Protein AF-A0A0C2NBQ6-F1 (afdb_monomer)

Sequence (144 aa):
MSCGVSSDQKKCFLWKYDGLRDDNLRVEPCLTIPNLFHSQFSHDDMRIIAMDPFLNVVVSDIETGAKYLELKNPNRKYYFEGNYPQSNKRNTLILSNGELYCANSGKLIHVFDRLDYMQSGIFSVSENEVIYGQEKIVSFLTKV

Nearest PDB structures (foldseek):
  9d4e-assembly2_B  TM=8.901E-01  e=1.987E-07  Homo sapiens
  7sse-assembly1_A  TM=8.871E-01  e=4.304E-07  Homo sapiens
  9bhr-assembly2_B  TM=8.915E-01  e=5.079E-07  Homo sapiens
  8f8e-assembly1_A  TM=8.909E-01  e=5.368E-07  Homo sapiens
  9b9w-assembly1_B  TM=8.402E-01  e=4.073E-07  Homo sapiens

Radius of gyration: 17.83 Å; Cα contacts (8 Å, |Δi|>4): 280; chains: 1; bounding box: 39×36×65 Å

Solvent-accessible surface area (backbone atoms only — not comparable to full-atom values): 8792 Å² total; per-residue (Å²): 142,81,94,76,75,82,45,92,46,30,41,75,47,80,60,71,49,50,34,94,88,70,69,45,78,43,94,68,45,64,42,75,49,69,56,36,47,52,67,34,67,32,72,82,68,57,29,36,30,25,23,35,95,82,71,29,39,38,32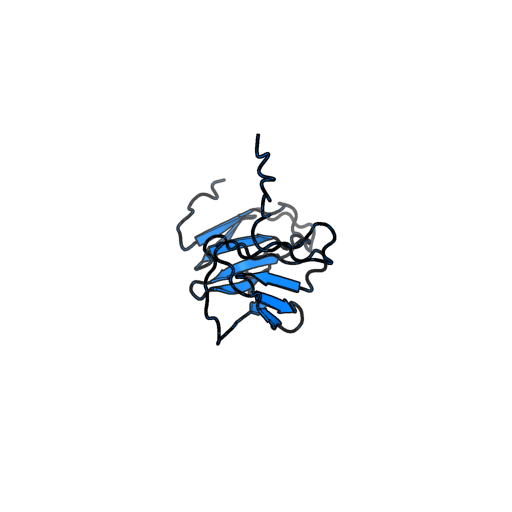,22,34,55,87,80,60,50,74,76,48,69,37,69,65,96,81,69,87,74,83,33,85,52,38,56,33,43,51,42,80,82,60,48,37,32,42,38,57,28,32,35,28,33,55,84,76,47,40,73,74,47,71,59,80,86,57,103,60,49,53,29,47,44,73,38,98,85,61,86,45,74,50,66,76,78,88,79,81,78,77,79,79,78,83,126

Foldseek 3Di:
DDPDDDDQFKDWDADDQQPPPPRDGDPDRIDIDGQWDAWDAALSNQWIWTAGPQRWTWIAGSRPRHTDDIADDPPDDDAFPQWHWYADNVNQWIFTRQWIAGRVVSDTDDHHDDDPHRHRFDQDPVNPDTGDDDDDPPPPPPPD

InterPro domains:
  IPR015943 WD40/YVTN repeat-like-containing domain superfamily [G3DSA:2.130.10.10] (1-139)

Secondary structure (DSSP, 8-state):
------BTTEEEEE--SB-TTT--B-S--EEEEES-EEEEE-TTSSEEEEE-TTS-EEEEETTT--EEEEE--TT-----SB---EE-TTSSEEEETTEEEETTT--EEEEPPPPSS-B--EE-TTSSSEE-S-----------

pLDDT: mean 79.68, std 15.27, range [33.31, 96.94]

Mean predicted aligned error: 9.24 Å

Structure (mmCIF, N/CA/C/O backbone):
data_AF-A0A0C2NBQ6-F1
#
_entry.id   AF-A0A0C2NBQ6-F1
#
loop_
_atom_site.group_PDB
_atom_site.id
_atom_site.type_symbol
_atom_site.label_atom_id
_atom_site.label_alt_id
_atom_site.la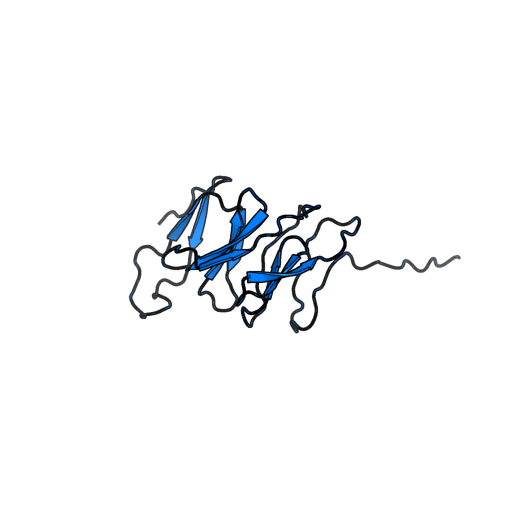bel_comp_id
_atom_site.label_asym_id
_atom_site.label_entity_id
_atom_site.label_seq_id
_atom_site.pdbx_PDB_ins_code
_atom_site.Cartn_x
_atom_site.Cartn_y
_atom_site.Cartn_z
_atom_site.occupancy
_atom_site.B_iso_or_equiv
_atom_site.auth_seq_id
_atom_site.auth_comp_id
_atom_site.auth_asym_id
_atom_site.auth_atom_id
_atom_site.pdbx_PDB_model_num
ATOM 1 N N . MET A 1 1 ? -12.161 24.909 14.257 1.00 41.84 1 MET A N 1
ATOM 2 C CA . MET A 1 1 ? -11.889 23.890 13.223 1.00 41.84 1 MET A CA 1
ATOM 3 C C . MET A 1 1 ? -10.690 24.340 12.405 1.00 41.84 1 MET A C 1
ATOM 5 O O . MET A 1 1 ? -10.855 25.142 11.498 1.00 41.84 1 MET A O 1
ATOM 9 N N . SER A 1 2 ? -9.481 23.899 12.751 1.00 33.31 2 SER A N 1
ATOM 10 C CA . SER A 1 2 ? -8.322 24.057 11.868 1.00 33.31 2 SER A CA 1
ATOM 11 C C . SER A 1 2 ? -7.450 22.811 11.952 1.00 33.31 2 SER A C 1
ATOM 13 O O . SER A 1 2 ? -6.741 22.564 12.920 1.00 33.31 2 SER A O 1
ATOM 15 N N . CYS A 1 3 ? -7.518 22.004 10.904 1.00 43.84 3 CYS A N 1
ATOM 16 C CA . CYS A 1 3 ? -6.564 20.941 10.651 1.00 43.84 3 CYS A CA 1
ATOM 17 C C . CYS A 1 3 ? -5.659 21.460 9.545 1.00 43.84 3 CYS A C 1
ATOM 19 O O . CYS A 1 3 ? -5.948 21.308 8.364 1.00 43.84 3 CYS A O 1
ATOM 21 N N . GLY A 1 4 ? -4.640 22.214 9.941 1.00 46.78 4 GLY A N 1
ATOM 22 C CA . GLY A 1 4 ? -3.863 23.017 9.006 1.00 46.78 4 GLY A CA 1
ATOM 23 C C . GLY A 1 4 ? -2.511 23.407 9.568 1.00 46.78 4 GLY A C 1
ATOM 24 O O . GLY A 1 4 ? -2.178 24.583 9.595 1.00 46.78 4 GLY A O 1
ATOM 25 N N . VAL A 1 5 ? -1.737 22.422 10.023 1.00 42.72 5 VAL A N 1
ATOM 26 C CA . VAL A 1 5 ? -0.280 22.561 10.110 1.00 42.72 5 VAL A CA 1
ATOM 27 C C . VAL A 1 5 ? 0.327 21.349 9.412 1.00 42.72 5 VAL A C 1
ATOM 29 O O . VAL A 1 5 ? 0.715 20.366 10.036 1.00 42.72 5 VAL A O 1
ATOM 32 N N . SER A 1 6 ? 0.322 21.401 8.080 1.00 45.12 6 SER A N 1
ATOM 33 C CA . SER A 1 6 ? 1.121 20.508 7.244 1.00 45.12 6 SER A CA 1
ATOM 34 C C . SER A 1 6 ? 2.583 20.913 7.412 1.00 45.12 6 SER A C 1
ATOM 36 O O . SER A 1 6 ? 2.983 21.989 6.979 1.00 45.12 6 SER A O 1
ATOM 38 N N . SER A 1 7 ? 3.363 20.069 8.072 1.00 51.00 7 SER A N 1
ATOM 39 C CA . SER A 1 7 ? 4.826 20.108 8.064 1.00 51.00 7 SER A CA 1
ATOM 40 C C . SER A 1 7 ? 5.289 18.866 7.310 1.00 51.00 7 SER A C 1
ATOM 42 O O . SER A 1 7 ? 4.609 17.844 7.381 1.00 51.00 7 SER A O 1
ATOM 44 N N . ASP A 1 8 ? 6.442 18.911 6.640 1.00 55.72 8 ASP A N 1
ATOM 45 C CA . ASP A 1 8 ? 7.001 17.780 5.873 1.00 55.72 8 ASP A CA 1
ATOM 46 C C . ASP A 1 8 ? 7.095 16.459 6.669 1.00 55.72 8 ASP A C 1
ATOM 48 O O . ASP A 1 8 ? 7.237 15.386 6.091 1.00 55.72 8 ASP A O 1
ATOM 52 N N . GLN A 1 9 ? 6.981 16.519 8.001 1.00 53.50 9 GLN A N 1
ATOM 53 C CA . GLN A 1 9 ? 7.035 15.376 8.914 1.00 53.50 9 GLN A CA 1
ATOM 54 C C . GLN A 1 9 ? 5.706 15.050 9.616 1.00 53.50 9 GLN A C 1
ATOM 56 O O . GLN A 1 9 ? 5.687 14.185 10.490 1.00 53.50 9 GLN A O 1
ATOM 61 N N . LYS A 1 10 ? 4.593 15.729 9.315 1.00 57.94 10 LYS A N 1
ATOM 62 C CA . LYS A 1 10 ? 3.295 15.494 9.975 1.00 57.94 10 LYS A CA 1
ATOM 63 C C . LYS A 1 10 ? 2.147 15.609 8.982 1.00 57.94 10 LYS A C 1
ATOM 65 O O . LYS A 1 10 ? 1.956 16.657 8.370 1.00 57.94 10 LYS A O 1
ATOM 70 N N . LYS A 1 11 ? 1.327 14.559 8.898 1.00 59.88 11 LYS A N 1
ATOM 71 C CA . LYS A 1 11 ? 0.074 14.573 8.132 1.00 59.88 11 LYS A CA 1
ATOM 72 C C . LYS A 1 11 ? -1.127 14.527 9.066 1.00 59.88 11 LYS A C 1
ATOM 74 O O . LYS A 1 11 ? -1.166 13.661 9.937 1.00 59.88 11 LYS A O 1
ATOM 79 N N . CYS A 1 12 ? -2.085 15.437 8.868 1.00 61.62 12 CYS A N 1
ATOM 80 C CA . CYS A 1 12 ? -3.428 15.307 9.437 1.00 61.62 12 CYS A CA 1
ATOM 81 C C . CYS A 1 12 ? -4.357 14.694 8.390 1.00 61.62 12 CYS A C 1
ATOM 83 O O . CYS A 1 12 ? -4.370 15.120 7.234 1.00 61.62 12 CYS A O 1
ATOM 85 N N . PHE A 1 13 ? -5.135 13.711 8.823 1.00 67.25 13 PHE A N 1
ATOM 86 C CA . PHE A 1 13 ? -6.165 13.056 8.029 1.00 67.25 13 PHE A CA 1
ATOM 87 C C . PHE A 1 13 ? -7.527 13.440 8.585 1.00 67.25 13 PHE A C 1
ATOM 89 O O . PHE A 1 13 ? -7.693 13.428 9.799 1.00 67.25 13 PHE A O 1
ATOM 96 N N . LEU A 1 14 ? -8.469 13.779 7.706 1.00 66.00 14 LEU A N 1
ATOM 97 C CA . LEU A 1 14 ? -9.865 14.024 8.058 1.00 66.00 14 LEU A CA 1
ATOM 98 C C . LEU A 1 14 ? -10.702 12.838 7.571 1.00 66.00 14 LEU A C 1
ATOM 100 O O . LEU A 1 14 ? -10.586 12.467 6.403 1.00 66.00 14 LEU A O 1
ATOM 104 N N . TRP A 1 15 ? -11.539 12.267 8.434 1.00 67.88 15 TRP A N 1
ATOM 105 C C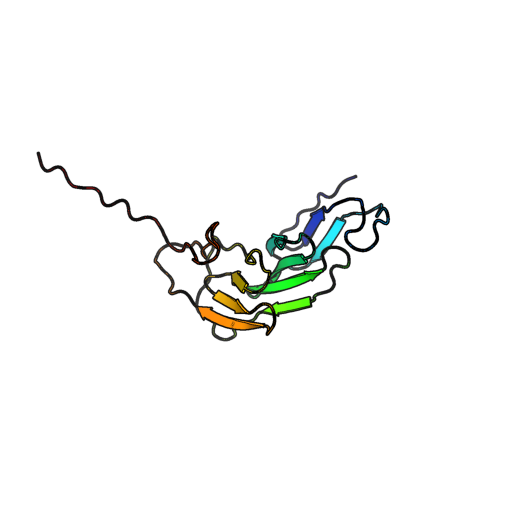A . TRP A 1 15 ? -12.489 11.208 8.069 1.00 67.88 15 TRP A CA 1
ATOM 106 C C . TRP A 1 15 ? -13.921 11.566 8.476 1.00 67.88 15 TRP A C 1
ATOM 108 O O . TRP A 1 15 ? -14.190 12.658 8.983 1.00 67.88 15 TRP A O 1
ATOM 118 N N . LYS A 1 16 ? -14.853 10.658 8.173 1.00 62.84 16 LYS A N 1
ATOM 119 C CA . LYS A 1 16 ? -16.272 10.788 8.509 1.00 62.84 16 LYS A CA 1
ATOM 120 C C . LYS A 1 16 ? -16.483 11.039 10.010 1.00 62.84 16 LYS A C 1
ATOM 122 O O . LYS A 1 16 ? -15.733 10.552 10.849 1.00 62.84 16 LYS A O 1
ATOM 127 N N . TYR A 1 17 ? -17.474 11.871 10.324 1.00 58.41 17 TYR A N 1
ATOM 128 C CA . TYR A 1 17 ? -17.712 12.404 11.674 1.00 58.41 17 TYR A CA 1
ATOM 129 C C . TYR A 1 17 ? -18.407 11.378 12.590 1.00 58.41 17 TYR A C 1
ATOM 131 O O . TYR A 1 17 ? -18.256 11.394 13.811 1.00 58.41 17 TYR A O 1
ATOM 139 N N . ASP A 1 18 ? -19.167 10.485 11.971 1.00 60.81 18 ASP A N 1
ATOM 140 C CA . ASP A 1 18 ? -19.662 9.215 12.475 1.00 60.81 18 ASP A CA 1
ATOM 141 C C . ASP A 1 18 ? -18.505 8.204 12.508 1.00 60.81 18 ASP A C 1
ATOM 143 O O . ASP A 1 18 ? -17.900 7.906 11.478 1.00 60.81 18 ASP A O 1
ATOM 147 N N . GLY A 1 19 ? -18.146 7.723 13.703 1.00 60.47 19 GLY A N 1
ATOM 148 C CA . GLY A 1 19 ? -17.122 6.695 13.883 1.00 60.47 19 GLY A CA 1
ATOM 149 C C . GLY A 1 19 ? -17.388 5.503 12.967 1.00 60.47 19 GLY A C 1
ATOM 150 O O . GLY A 1 19 ? -18.502 4.991 12.907 1.00 60.47 19 GLY A O 1
ATOM 151 N N . LEU A 1 20 ? -16.355 5.042 12.262 1.00 67.94 20 LEU A N 1
ATOM 152 C CA . LEU A 1 20 ? -16.461 4.015 11.221 1.00 67.94 20 LEU A CA 1
ATOM 153 C C . LEU A 1 20 ? -16.859 2.641 11.774 1.00 67.94 20 LEU A C 1
ATOM 155 O O . LEU A 1 20 ? -17.213 1.750 11.004 1.00 67.94 20 LEU A O 1
ATOM 159 N N . ARG A 1 21 ? -16.727 2.432 13.091 1.00 72.44 21 ARG A N 1
ATOM 160 C CA . ARG A 1 21 ? -16.909 1.126 13.745 1.00 72.44 21 ARG A CA 1
ATOM 161 C C . ARG A 1 21 ? -18.088 1.041 14.700 1.00 72.44 21 ARG A C 1
ATOM 163 O O . ARG A 1 21 ? -18.470 -0.071 15.058 1.00 72.44 21 ARG A O 1
ATOM 170 N N . ASP A 1 22 ? -18.604 2.170 15.163 1.00 71.81 22 ASP A N 1
ATOM 171 C CA . ASP A 1 22 ? -19.542 2.204 16.282 1.00 71.81 22 ASP A CA 1
ATOM 172 C C . ASP A 1 22 ? -20.641 3.265 16.156 1.00 71.81 22 ASP A C 1
ATOM 174 O O . ASP A 1 22 ? -21.364 3.478 17.126 1.00 71.81 22 ASP A O 1
ATOM 178 N N . ASP A 1 23 ? -20.770 3.924 14.996 1.00 67.38 23 ASP A N 1
ATOM 179 C CA . ASP A 1 23 ? -21.734 5.005 14.708 1.00 67.38 23 ASP A CA 1
ATOM 180 C C . ASP A 1 23 ? -21.704 6.167 15.728 1.00 67.38 23 ASP A C 1
ATOM 182 O O . ASP A 1 23 ? -22.550 7.065 15.719 1.00 67.38 23 ASP A O 1
ATOM 186 N N . ASN A 1 24 ? -20.705 6.180 16.615 1.00 69.00 24 ASN A N 1
ATOM 187 C CA . ASN A 1 24 ? -20.550 7.180 17.653 1.00 69.00 24 ASN A CA 1
ATOM 188 C C . ASN A 1 24 ? -19.937 8.437 17.051 1.00 69.00 24 ASN A C 1
ATOM 190 O O . ASN A 1 24 ? -18.937 8.393 16.335 1.00 69.00 24 ASN A O 1
ATOM 194 N N . LEU A 1 25 ? -20.520 9.584 17.383 1.00 61.97 25 LEU A N 1
ATOM 195 C CA . LEU A 1 25 ? -20.062 10.869 16.880 1.00 61.97 25 LEU A CA 1
ATOM 196 C C . LEU A 1 25 ? -18.689 11.211 17.480 1.00 61.97 25 LEU A C 1
ATOM 198 O O . LEU A 1 25 ? -18.559 11.361 18.698 1.00 61.97 25 LEU A O 1
ATOM 202 N N . ARG A 1 26 ? -17.659 11.354 16.642 1.00 64.69 26 ARG A N 1
ATOM 203 C CA . ARG A 1 26 ? -16.306 11.719 17.084 1.00 64.69 26 ARG A CA 1
ATOM 204 C C . ARG A 1 26 ? -16.062 13.196 16.797 1.00 64.69 26 ARG A C 1
ATOM 206 O O . ARG A 1 26 ? -15.938 13.616 15.654 1.00 64.69 26 ARG A O 1
ATOM 213 N N . VAL A 1 27 ? -15.998 13.988 17.870 1.00 51.53 27 VAL A N 1
ATOM 214 C CA . VAL A 1 27 ? -15.912 15.465 17.843 1.00 51.53 27 VAL A CA 1
ATOM 215 C C . VAL A 1 27 ? -14.577 15.973 17.262 1.00 51.53 27 VAL A C 1
ATOM 217 O O . VAL A 1 27 ? -14.493 17.108 16.790 1.00 51.53 27 VAL A O 1
ATOM 220 N N . GLU A 1 28 ? -13.551 15.117 17.208 1.00 61.31 28 GLU A N 1
ATOM 221 C CA . GLU A 1 28 ? -12.233 15.416 16.633 1.00 61.31 28 GLU A CA 1
ATOM 222 C C . GLU A 1 28 ? -11.830 14.370 15.573 1.00 61.31 28 GLU A C 1
ATOM 224 O O . GLU A 1 28 ? -11.057 13.458 15.861 1.00 61.31 28 GLU A O 1
ATOM 229 N N . PRO A 1 29 ? -12.313 14.481 14.322 1.00 66.38 29 PRO A N 1
ATOM 230 C CA . PRO A 1 29 ? -11.992 13.541 13.244 1.00 66.38 29 PRO A CA 1
ATOM 231 C C . PRO A 1 29 ? -10.618 13.822 12.608 1.00 66.38 29 PRO A C 1
ATOM 233 O O . PRO A 1 29 ? -10.451 13.611 11.409 1.00 66.38 29 PRO A O 1
ATOM 236 N N . CYS A 1 30 ? -9.658 14.383 13.359 1.00 70.50 30 CYS A N 1
ATOM 237 C CA . CYS A 1 30 ? -8.287 14.573 12.881 1.00 70.50 30 CYS A CA 1
ATOM 238 C C . CYS A 1 30 ? -7.319 13.718 13.672 1.00 70.50 30 CYS A C 1
ATOM 240 O O . CYS A 1 30 ? -7.226 13.791 14.894 1.00 70.50 30 CYS A O 1
ATOM 242 N N . LEU A 1 31 ? -6.521 12.975 12.923 1.00 77.88 31 LEU A N 1
ATOM 243 C CA . LEU A 1 31 ? -5.422 12.181 13.420 1.00 77.88 31 LEU A CA 1
ATOM 244 C C . LEU A 1 31 ? -4.157 12.744 12.805 1.00 77.88 31 LEU A C 1
ATOM 246 O O . LEU A 1 31 ? -4.039 12.829 11.582 1.00 77.88 31 LEU A O 1
ATOM 250 N N . THR A 1 32 ? -3.204 13.102 13.659 1.00 80.56 32 THR A N 1
ATOM 251 C CA . THR A 1 32 ? -1.861 13.465 13.214 1.00 80.56 32 THR A CA 1
ATOM 252 C C . THR A 1 32 ? -0.936 12.281 13.409 1.00 80.56 32 THR A C 1
ATOM 254 O O . THR A 1 32 ? -0.678 11.882 14.543 1.00 80.56 32 THR A O 1
ATOM 257 N N . ILE A 1 33 ? -0.394 11.757 12.312 1.00 82.06 33 ILE A N 1
ATOM 258 C CA . ILE A 1 33 ? 0.628 10.712 12.369 1.00 82.06 33 ILE A CA 1
ATOM 259 C C . ILE A 1 33 ? 1.976 11.333 11.969 1.00 82.06 33 ILE A C 1
ATOM 261 O O . ILE A 1 33 ? 2.087 11.887 10.867 1.00 82.06 33 ILE A O 1
ATOM 265 N N . PRO A 1 34 ? 2.990 11.314 12.854 1.00 83.06 34 PRO A N 1
ATOM 266 C CA . PRO A 1 34 ? 4.297 11.885 12.561 1.00 83.06 34 PRO A CA 1
ATOM 267 C C . PRO A 1 34 ? 5.130 10.955 11.672 1.00 83.06 34 PRO A C 1
ATOM 269 O O . PRO A 1 34 ? 4.926 9.744 11.657 1.00 83.06 34 PRO A O 1
ATOM 272 N N . ASN A 1 35 ? 6.129 11.527 11.003 1.00 86.56 35 ASN A N 1
ATOM 273 C CA . ASN A 1 35 ? 7.122 10.829 10.189 1.00 86.56 35 ASN A CA 1
ATOM 274 C C . ASN A 1 35 ? 6.493 9.951 9.105 1.00 86.56 35 ASN A C 1
ATOM 276 O O . ASN A 1 35 ? 6.926 8.823 8.893 1.00 86.56 35 ASN A O 1
ATOM 280 N N . LEU A 1 36 ? 5.468 10.470 8.432 1.00 87.12 36 LEU A N 1
ATOM 281 C CA . LEU A 1 36 ? 4.890 9.834 7.258 1.00 87.12 36 LEU A CA 1
ATOM 282 C C . LEU A 1 36 ? 4.852 10.813 6.087 1.00 87.12 36 LEU A C 1
ATOM 284 O O . LEU A 1 36 ? 4.405 11.951 6.228 1.00 87.12 36 LEU A O 1
ATOM 288 N N . PHE A 1 37 ? 5.250 10.345 4.912 1.00 86.50 37 PHE A N 1
ATOM 289 C CA . PHE A 1 37 ? 5.075 11.032 3.635 1.00 86.50 37 PHE A CA 1
ATOM 290 C C . PHE A 1 37 ? 4.285 10.145 2.669 1.00 86.50 37 PHE A C 1
ATOM 292 O O . PHE A 1 37 ? 4.107 8.971 2.956 1.00 86.50 37 PHE A O 1
ATOM 299 N N . HIS A 1 38 ? 3.766 10.730 1.575 1.00 87.06 38 HIS A N 1
ATOM 300 C CA . HIS A 1 38 ? 2.882 10.108 0.561 1.00 87.06 38 HIS A CA 1
ATOM 301 C C . HIS A 1 38 ? 1.892 9.064 1.107 1.00 87.06 38 HIS A C 1
ATOM 303 O O . HIS A 1 38 ? 2.245 7.949 1.466 1.00 87.06 38 HIS A O 1
ATOM 309 N N . SER A 1 39 ? 0.616 9.424 1.161 1.00 89.94 39 SER A N 1
ATOM 310 C CA . SER A 1 39 ? -0.387 8.636 1.874 1.00 89.94 39 SER A CA 1
ATOM 311 C C . SER A 1 39 ? -1.685 8.573 1.096 1.00 89.94 39 SER A C 1
ATOM 313 O O . SER A 1 39 ? -2.045 9.556 0.449 1.00 89.94 39 SER A O 1
ATOM 315 N N . GLN A 1 40 ? -2.401 7.469 1.243 1.00 91.19 40 GLN A N 1
ATOM 316 C CA . GLN A 1 40 ? -3.718 7.242 0.673 1.00 91.19 40 GLN A CA 1
ATOM 317 C C . GLN A 1 40 ? -4.590 6.485 1.679 1.00 91.19 40 GLN A C 1
ATOM 319 O O . GLN A 1 40 ? -4.079 5.733 2.511 1.00 91.19 40 GLN A O 1
ATOM 324 N N . PHE A 1 41 ? -5.903 6.684 1.616 1.00 91.00 41 PHE A N 1
ATOM 325 C CA . PHE A 1 41 ? -6.838 5.814 2.323 1.00 91.00 41 PHE A CA 1
ATOM 326 C C . PHE A 1 41 ? -6.927 4.458 1.620 1.00 91.00 41 PHE A C 1
ATOM 328 O O . PHE A 1 41 ? -6.804 4.373 0.396 1.00 91.00 41 PHE A O 1
ATOM 335 N N . SER A 1 42 ? -7.128 3.393 2.393 1.00 90.38 42 SER A N 1
ATOM 336 C CA . SER A 1 42 ? -7.544 2.109 1.835 1.00 90.38 42 SER A CA 1
ATOM 337 C C . SER A 1 42 ? -8.932 2.226 1.211 1.00 90.38 42 SER A C 1
ATOM 339 O O . SER A 1 42 ? -9.713 3.107 1.555 1.00 90.38 42 SER A O 1
ATOM 341 N N . HIS A 1 43 ? -9.278 1.301 0.317 1.00 87.12 43 HIS A N 1
ATOM 342 C CA . HIS A 1 43 ? -10.568 1.338 -0.384 1.00 87.12 43 HIS A CA 1
ATOM 343 C C . HIS A 1 43 ? -11.799 1.152 0.512 1.00 87.12 43 HIS A C 1
ATOM 345 O O . HIS A 1 43 ? -12.911 1.441 0.080 1.00 87.12 43 HIS A O 1
ATOM 351 N N . ASP A 1 44 ? -11.617 0.619 1.720 1.00 86.38 44 ASP A N 1
ATOM 352 C CA . ASP A 1 44 ? -12.673 0.473 2.726 1.00 86.38 44 ASP A CA 1
ATOM 353 C C . ASP A 1 44 ? -12.747 1.674 3.682 1.00 86.38 44 ASP A C 1
ATOM 355 O O . ASP A 1 44 ? -13.499 1.624 4.649 1.00 86.38 44 ASP A O 1
ATOM 359 N N . ASP A 1 45 ? -11.949 2.722 3.442 1.00 84.94 45 ASP A N 1
ATOM 360 C CA . ASP A 1 45 ? -11.806 3.924 4.271 1.00 84.94 45 ASP A CA 1
ATOM 361 C C . ASP A 1 45 ? -11.437 3.650 5.742 1.00 84.94 45 ASP A C 1
ATOM 363 O O . ASP A 1 45 ? -11.474 4.552 6.574 1.00 84.94 45 ASP A O 1
ATOM 367 N N . MET A 1 46 ? -11.034 2.423 6.090 1.00 86.75 46 MET A N 1
ATOM 368 C CA . MET A 1 46 ? -10.716 2.048 7.472 1.00 86.75 46 MET A CA 1
ATOM 369 C C . MET A 1 46 ? -9.240 2.240 7.829 1.00 86.75 46 MET A C 1
ATOM 371 O O . MET A 1 46 ? -8.864 2.138 9.002 1.00 86.75 46 MET A O 1
ATOM 375 N N . ARG A 1 47 ? -8.372 2.443 6.834 1.00 90.31 47 ARG A N 1
ATOM 376 C CA . ARG A 1 47 ? -6.920 2.453 7.023 1.00 90.31 47 ARG A CA 1
ATOM 377 C C . ARG A 1 47 ? -6.270 3.585 6.249 1.00 90.31 47 ARG A C 1
ATOM 379 O O . ARG A 1 47 ? -6.708 3.976 5.171 1.00 90.31 47 ARG A O 1
ATOM 386 N N . ILE A 1 48 ? -5.163 4.062 6.793 1.00 92.19 48 ILE A N 1
ATOM 387 C CA . ILE A 1 48 ? -4.222 4.946 6.119 1.00 92.19 48 ILE A CA 1
ATOM 388 C C . ILE A 1 48 ? -3.038 4.093 5.683 1.00 92.19 48 ILE A C 1
ATOM 390 O O . ILE A 1 48 ? -2.427 3.398 6.495 1.00 92.19 48 ILE A O 1
ATOM 394 N N . ILE A 1 49 ? -2.707 4.166 4.402 1.00 94.81 49 ILE A N 1
ATOM 395 C CA . ILE A 1 49 ? -1.523 3.559 3.810 1.00 94.81 49 ILE A CA 1
ATOM 396 C C . ILE A 1 49 ? -0.563 4.701 3.513 1.00 94.81 49 ILE A C 1
ATOM 398 O O . ILE A 1 49 ? -0.910 5.637 2.798 1.00 94.81 49 ILE A O 1
ATOM 402 N N . ALA A 1 50 ? 0.629 4.663 4.087 1.00 93.81 50 ALA A N 1
ATOM 403 C CA . ALA A 1 50 ? 1.600 5.741 3.972 1.00 93.81 50 ALA A CA 1
ATOM 404 C C . ALA A 1 50 ? 3.023 5.199 3.904 1.00 93.81 50 ALA A C 1
ATOM 406 O O . ALA A 1 50 ? 3.242 4.002 4.081 1.00 93.81 50 ALA A O 1
ATOM 407 N N . MET A 1 51 ? 3.994 6.077 3.672 1.00 92.38 51 MET A N 1
ATOM 408 C CA . MET A 1 51 ? 5.408 5.728 3.743 1.00 92.38 51 MET A CA 1
ATOM 409 C C . MET A 1 51 ? 6.122 6.431 4.883 1.00 92.38 51 MET A C 1
ATOM 411 O O . MET A 1 51 ? 5.840 7.588 5.177 1.00 92.38 51 MET A O 1
ATOM 415 N N . ASP A 1 52 ? 7.073 5.736 5.496 1.00 91.88 52 ASP A N 1
ATOM 416 C CA . ASP A 1 52 ? 8.005 6.306 6.471 1.00 91.88 52 ASP A CA 1
ATOM 417 C C . ASP A 1 52 ? 9.263 6.906 5.786 1.00 91.88 52 ASP A C 1
ATOM 419 O O . ASP A 1 52 ? 9.495 6.638 4.605 1.00 91.88 52 ASP A O 1
ATOM 423 N N . PRO A 1 53 ? 10.125 7.660 6.510 1.00 90.06 53 PRO A N 1
ATOM 424 C CA . PRO A 1 53 ? 11.449 8.137 6.074 1.00 90.06 53 PRO A CA 1
ATOM 425 C C . PRO A 1 53 ? 12.337 7.125 5.338 1.00 90.06 53 PRO A C 1
ATOM 427 O O . PRO A 1 53 ? 13.221 7.524 4.584 1.00 90.06 53 PRO A O 1
ATOM 430 N N . PHE A 1 54 ? 12.119 5.829 5.554 1.00 90.06 54 PHE A N 1
ATOM 431 C CA . PHE A 1 54 ? 12.903 4.733 4.993 1.00 90.06 54 PHE A CA 1
ATOM 432 C C . PHE A 1 54 ? 12.214 4.059 3.796 1.00 90.06 54 PHE A C 1
ATOM 434 O O . PHE A 1 54 ? 12.666 3.004 3.340 1.00 90.06 54 PHE A O 1
ATOM 441 N N . LEU A 1 55 ? 11.139 4.661 3.272 1.00 90.56 55 LEU A N 1
ATOM 442 C CA . LEU A 1 55 ? 10.328 4.149 2.163 1.00 90.56 55 LEU A CA 1
ATOM 443 C C . LEU A 1 55 ? 9.634 2.816 2.478 1.00 90.56 55 LEU A C 1
ATOM 445 O O . LEU A 1 55 ? 9.252 2.072 1.573 1.00 90.56 55 LEU A O 1
ATOM 449 N N . ASN A 1 56 ? 9.477 2.472 3.754 1.00 93.88 56 ASN A N 1
ATOM 450 C CA . ASN A 1 56 ? 8.652 1.341 4.154 1.00 93.88 56 ASN A CA 1
ATOM 451 C C . ASN A 1 56 ? 7.192 1.761 4.138 1.00 93.88 56 ASN A C 1
ATOM 453 O O . ASN A 1 56 ? 6.856 2.882 4.520 1.00 93.88 56 ASN A O 1
ATOM 457 N N . VAL A 1 57 ? 6.315 0.844 3.736 1.00 95.44 57 VAL A N 1
ATOM 458 C CA . VAL A 1 57 ? 4.882 1.118 3.811 1.00 95.44 57 VAL A CA 1
ATOM 459 C C . VAL A 1 57 ? 4.410 0.866 5.232 1.00 95.44 57 VAL A C 1
ATOM 461 O O . VAL A 1 57 ? 4.631 -0.208 5.792 1.00 95.44 57 VAL A O 1
ATOM 464 N N . VAL A 1 58 ? 3.728 1.850 5.797 1.00 95.44 58 VAL A N 1
ATOM 465 C CA . VAL A 1 58 ? 3.056 1.773 7.087 1.00 95.44 58 VAL A CA 1
ATOM 466 C C . VAL A 1 58 ? 1.556 1.779 6.832 1.00 95.44 58 VAL A C 1
ATOM 468 O O . VAL A 1 58 ? 1.035 2.680 6.176 1.00 95.44 58 VAL A O 1
ATOM 471 N N . VAL A 1 59 ? 0.870 0.763 7.349 1.00 94.69 59 VAL A N 1
ATOM 472 C CA . VAL A 1 59 ? -0.592 0.692 7.346 1.00 94.69 59 VAL A CA 1
ATOM 473 C C . VAL A 1 59 ? -1.067 0.959 8.763 1.00 94.69 59 VAL A C 1
ATOM 475 O O . VAL A 1 59 ? -0.708 0.212 9.677 1.00 94.69 59 VAL A O 1
ATOM 478 N N . SER A 1 60 ? -1.872 1.997 8.942 1.00 92.69 60 SER A N 1
ATOM 479 C CA . SER A 1 60 ? -2.409 2.399 10.239 1.00 92.69 60 SER A CA 1
ATOM 480 C C . SER A 1 60 ? -3.926 2.445 10.217 1.00 92.69 60 SER A C 1
ATOM 482 O O . SER A 1 60 ? -4.542 2.732 9.194 1.00 92.69 60 SER A O 1
ATOM 484 N N . ASP A 1 61 ? -4.524 2.168 11.363 1.00 89.06 61 ASP A N 1
ATOM 485 C CA . ASP A 1 61 ? -5.937 2.398 11.618 1.00 89.06 61 ASP A CA 1
ATOM 486 C C . ASP A 1 61 ? -6.246 3.900 11.547 1.00 89.06 61 ASP A C 1
ATOM 488 O O . ASP A 1 61 ? -5.532 4.711 12.139 1.00 89.06 61 ASP A O 1
ATOM 492 N N . ILE A 1 62 ? -7.281 4.274 10.795 1.00 85.12 62 ILE A N 1
ATOM 493 C CA . ILE A 1 62 ? -7.607 5.686 10.548 1.00 85.12 62 ILE A CA 1
ATOM 494 C C . ILE A 1 62 ? -8.097 6.413 11.805 1.00 85.12 62 ILE A C 1
ATOM 496 O O . ILE A 1 62 ? -7.834 7.600 11.964 1.00 85.12 62 ILE A O 1
ATOM 500 N N . GLU A 1 63 ? -8.772 5.704 12.711 1.00 80.12 63 GLU A N 1
ATOM 501 C CA . GLU A 1 63 ? -9.401 6.307 13.882 1.00 80.12 63 GLU A CA 1
ATOM 502 C C . GLU A 1 63 ? -8.436 6.447 15.057 1.00 80.12 63 GLU A C 1
ATOM 504 O O . GLU A 1 63 ? -8.445 7.442 15.776 1.00 80.12 63 GLU A O 1
ATOM 509 N N . THR A 1 64 ? -7.631 5.413 15.286 1.00 83.56 64 THR A N 1
ATOM 510 C CA . THR A 1 64 ? -6.737 5.320 16.447 1.00 83.56 64 THR A CA 1
ATOM 511 C C . THR A 1 64 ? -5.300 5.696 16.108 1.00 83.56 64 THR A C 1
ATOM 513 O O . THR A 1 64 ? -4.498 5.944 17.006 1.00 83.56 64 THR A O 1
ATOM 516 N N . GLY A 1 65 ? -4.934 5.679 14.823 1.00 85.31 65 GLY A N 1
ATOM 517 C CA . GLY A 1 65 ? -3.549 5.781 14.367 1.00 85.31 65 GLY A CA 1
ATOM 518 C C . GLY A 1 65 ? -2.681 4.583 14.718 1.00 85.31 65 GLY A C 1
ATOM 519 O O . GLY A 1 65 ? -1.480 4.602 14.439 1.00 85.31 65 GLY A O 1
ATOM 520 N N . ALA A 1 66 ? -3.266 3.535 15.304 1.00 89.56 66 ALA A N 1
ATOM 521 C CA . ALA A 1 66 ? -2.547 2.328 15.650 1.00 89.56 66 ALA A CA 1
ATOM 522 C C . ALA A 1 66 ? -1.989 1.681 14.379 1.00 89.56 66 ALA A C 1
ATOM 524 O O . ALA A 1 66 ? -2.711 1.395 13.423 1.00 89.56 66 ALA A O 1
ATOM 525 N N . LYS A 1 67 ? -0.680 1.442 14.375 1.00 91.94 67 LYS A N 1
ATOM 526 C CA . LYS A 1 67 ? 0.000 0.770 13.273 1.00 91.94 67 LYS A CA 1
ATOM 527 C C . LYS A 1 67 ? -0.417 -0.699 13.231 1.00 91.94 67 LYS A C 1
ATOM 529 O O . LYS A 1 67 ? -0.196 -1.436 14.187 1.00 91.94 67 LYS A O 1
ATOM 534 N N . TYR A 1 68 ? -0.983 -1.112 12.104 1.00 88.88 68 TYR A N 1
ATOM 535 C CA . TYR A 1 68 ? -1.409 -2.482 11.838 1.00 88.88 68 TYR A CA 1
ATOM 536 C C . TYR A 1 68 ? -0.282 -3.316 11.224 1.00 88.88 68 TYR A C 1
ATOM 538 O O . TYR A 1 68 ? -0.056 -4.457 11.617 1.00 88.88 68 TYR A O 1
ATOM 546 N N . LEU A 1 69 ? 0.432 -2.740 10.254 1.00 92.75 69 LEU A N 1
ATOM 547 C CA . LEU A 1 69 ? 1.418 -3.460 9.455 1.00 92.75 69 LEU A CA 1
ATOM 548 C C . LEU A 1 69 ? 2.550 -2.541 9.002 1.00 92.75 69 LEU A C 1
ATOM 550 O O . LEU A 1 69 ? 2.360 -1.345 8.779 1.00 92.75 69 LEU A O 1
ATOM 554 N N . GLU A 1 70 ? 3.731 -3.130 8.841 1.00 95.12 70 GLU A N 1
ATOM 555 C CA . GLU A 1 70 ? 4.879 -2.507 8.191 1.00 95.12 70 GLU A CA 1
ATOM 556 C C . GLU A 1 70 ? 5.400 -3.416 7.083 1.00 95.12 70 GLU A C 1
ATOM 558 O O . GLU A 1 70 ? 5.680 -4.590 7.327 1.00 95.12 70 GLU A O 1
ATOM 563 N N . LEU A 1 71 ? 5.559 -2.871 5.882 1.00 96.25 71 LEU A N 1
ATOM 564 C CA . LEU A 1 71 ? 6.068 -3.588 4.721 1.00 96.25 71 LEU A CA 1
ATOM 565 C C . LEU A 1 71 ? 7.458 -3.068 4.380 1.00 96.25 71 LEU A C 1
ATOM 567 O O . LEU A 1 71 ? 7.638 -1.884 4.087 1.00 96.25 71 LEU A O 1
ATOM 571 N N . LYS A 1 72 ? 8.439 -3.969 4.417 1.00 95.44 72 LYS A N 1
ATOM 572 C CA . LYS A 1 72 ? 9.854 -3.648 4.215 1.00 95.44 72 LYS A CA 1
ATOM 573 C C . LYS A 1 72 ? 10.399 -4.387 3.010 1.00 95.44 72 LYS A C 1
ATOM 575 O O . LYS A 1 72 ? 10.089 -5.558 2.797 1.00 95.44 72 LYS A O 1
ATOM 580 N N . ASN A 1 73 ? 11.275 -3.722 2.270 1.00 94.88 73 ASN A N 1
ATOM 581 C CA . ASN A 1 73 ? 12.186 -4.375 1.343 1.00 94.88 73 ASN A CA 1
ATOM 582 C C . ASN A 1 73 ? 13.629 -4.042 1.758 1.00 94.88 73 ASN A C 1
ATOM 584 O O . ASN A 1 73 ? 14.115 -2.962 1.427 1.00 94.88 73 ASN A O 1
ATOM 588 N N . PRO A 1 74 ? 14.335 -4.940 2.473 1.00 91.31 74 PRO A N 1
ATOM 589 C CA . PRO A 1 74 ? 15.713 -4.680 2.897 1.00 91.31 74 PRO A CA 1
ATOM 590 C C . PRO A 1 74 ? 16.692 -4.595 1.716 1.00 91.31 74 PRO A C 1
ATOM 592 O O . PRO A 1 74 ? 17.781 -4.057 1.864 1.00 91.31 74 PRO A O 1
ATOM 595 N N . ASN A 1 75 ? 16.300 -5.098 0.542 1.00 91.50 75 ASN A N 1
ATOM 596 C CA . ASN A 1 75 ? 17.116 -5.118 -0.669 1.00 91.50 75 ASN A CA 1
ATOM 597 C C . ASN A 1 75 ? 16.670 -4.055 -1.687 1.00 91.50 75 ASN A C 1
ATOM 599 O O . ASN A 1 75 ? 16.906 -4.211 -2.888 1.00 91.50 75 ASN A O 1
ATOM 603 N N . ARG A 1 76 ? 15.984 -3.000 -1.234 1.00 90.81 76 ARG A N 1
ATOM 604 C CA . ARG A 1 76 ? 15.491 -1.922 -2.095 1.00 90.81 76 ARG A CA 1
ATOM 605 C C . ARG A 1 76 ? 16.655 -1.200 -2.769 1.00 90.81 76 ARG A C 1
ATOM 607 O O . ARG A 1 76 ? 17.548 -0.686 -2.105 1.00 90.81 76 ARG A O 1
ATOM 614 N N . LYS A 1 77 ? 16.626 -1.158 -4.102 1.00 83.19 77 LYS A N 1
ATOM 615 C CA . LYS A 1 77 ? 17.684 -0.542 -4.923 1.00 83.19 77 LYS A CA 1
ATOM 616 C C . LYS A 1 77 ? 17.313 0.835 -5.459 1.00 83.19 77 LYS A C 1
ATOM 618 O O . LYS A 1 77 ? 18.199 1.609 -5.806 1.00 83.19 77 LYS A O 1
ATOM 623 N N . TYR A 1 78 ? 16.018 1.122 -5.566 1.00 81.56 78 TYR A N 1
ATOM 624 C CA . TYR A 1 78 ? 15.516 2.287 -6.282 1.00 81.56 78 TYR A CA 1
ATOM 625 C C . TYR A 1 78 ? 14.443 3.028 -5.495 1.00 81.56 78 TYR A C 1
ATOM 627 O O . TYR A 1 78 ? 13.751 2.452 -4.653 1.00 81.56 78 TYR A O 1
ATOM 635 N N . TYR A 1 79 ? 14.313 4.308 -5.827 1.00 81.69 79 TYR A N 1
ATOM 636 C CA . TYR A 1 79 ? 13.266 5.197 -5.357 1.00 81.69 79 TYR A CA 1
ATOM 637 C C . TYR A 1 79 ? 12.555 5.824 -6.558 1.00 81.69 79 TYR A C 1
ATOM 639 O O . TYR A 1 79 ? 13.214 6.266 -7.505 1.00 81.69 79 TYR A O 1
ATOM 647 N N . PHE A 1 80 ? 11.226 5.851 -6.499 1.00 82.88 80 PHE A N 1
ATOM 648 C CA . PHE A 1 80 ? 10.364 6.539 -7.453 1.00 82.88 80 PHE A CA 1
ATOM 649 C C . PHE A 1 80 ? 9.905 7.862 -6.841 1.00 82.88 80 PHE A C 1
ATOM 651 O O . PHE A 1 80 ? 9.228 7.864 -5.818 1.00 82.88 80 PHE A O 1
ATOM 658 N N . GLU A 1 81 ? 10.264 8.983 -7.466 1.00 77.69 81 GLU A N 1
ATOM 659 C CA . GLU A 1 81 ? 9.870 10.319 -6.999 1.00 77.69 81 GLU A CA 1
ATOM 660 C C . GLU A 1 81 ? 8.346 10.507 -7.043 1.00 77.69 81 GLU A C 1
ATOM 662 O O . GLU A 1 81 ? 7.750 11.040 -6.111 1.00 77.69 81 GLU A O 1
ATOM 667 N N . GLY A 1 82 ? 7.696 9.990 -8.089 1.00 77.75 82 GLY A N 1
ATOM 668 C CA . GLY A 1 82 ? 6.243 9.931 -8.214 1.00 77.75 82 GLY A CA 1
ATOM 669 C C . GLY A 1 82 ? 5.673 8.677 -7.563 1.00 77.75 82 GLY A C 1
ATOM 670 O O . GLY A 1 82 ? 5.068 7.854 -8.249 1.00 77.75 82 GLY A O 1
ATOM 671 N N . ASN A 1 83 ? 5.916 8.483 -6.266 1.00 85.38 83 ASN A N 1
ATOM 672 C CA . ASN A 1 83 ? 5.391 7.326 -5.553 1.00 85.38 83 ASN A CA 1
ATOM 673 C C . ASN A 1 83 ? 4.202 7.662 -4.652 1.00 85.38 83 ASN A C 1
ATOM 675 O O . ASN A 1 83 ? 4.311 8.456 -3.719 1.00 85.38 83 ASN A O 1
ATOM 679 N N . TYR A 1 84 ? 3.100 6.946 -4.868 1.00 87.38 84 TYR A N 1
ATOM 680 C CA . TYR A 1 84 ? 1.927 6.968 -4.006 1.00 87.38 84 TYR A CA 1
ATOM 681 C C . TYR A 1 84 ? 1.583 5.534 -3.594 1.00 87.38 84 TYR A C 1
ATOM 683 O O . TYR A 1 84 ? 1.283 4.709 -4.463 1.00 87.38 84 TYR A O 1
ATOM 691 N N . PRO A 1 85 ? 1.655 5.206 -2.291 1.00 92.62 85 PRO A N 1
ATOM 692 C CA . PRO A 1 85 ? 1.315 3.874 -1.835 1.00 92.62 85 PRO A CA 1
ATOM 693 C C . PRO A 1 85 ? -0.195 3.682 -1.938 1.00 92.62 85 PRO A C 1
ATOM 695 O O . PRO A 1 85 ? -0.964 4.549 -1.527 1.00 92.62 85 PRO A O 1
ATOM 698 N N . GLN A 1 86 ? -0.603 2.530 -2.451 1.00 92.69 86 GLN A N 1
ATOM 699 C CA . GLN A 1 86 ? -2.004 2.221 -2.705 1.00 92.69 86 GLN A CA 1
ATOM 700 C C . GLN A 1 86 ? -2.294 0.753 -2.416 1.00 92.69 86 GLN A C 1
ATOM 702 O O . GLN A 1 86 ? -1.455 -0.121 -2.644 1.00 92.69 86 GLN A O 1
ATOM 707 N N . SER A 1 87 ? -3.493 0.474 -1.923 1.00 93.00 87 SER A N 1
ATOM 708 C CA . SER A 1 87 ? -4.045 -0.878 -1.845 1.00 93.00 87 SER A CA 1
ATOM 709 C C . SER A 1 87 ? -4.929 -1.159 -3.043 1.00 93.00 87 SER A C 1
ATOM 711 O O . SER A 1 87 ? -5.563 -0.243 -3.552 1.00 93.00 87 SER A O 1
ATOM 713 N N . ASN A 1 88 ? -5.068 -2.426 -3.412 1.00 92.38 88 ASN A N 1
ATOM 714 C CA . ASN A 1 88 ? -6.189 -2.835 -4.249 1.00 92.38 88 ASN A CA 1
ATOM 715 C C . ASN A 1 88 ? -7.509 -2.802 -3.443 1.00 92.38 88 ASN A C 1
ATOM 717 O O . ASN A 1 88 ? -7.495 -2.852 -2.216 1.00 92.38 88 ASN A O 1
ATOM 721 N N . LYS A 1 89 ? -8.666 -2.769 -4.101 1.00 90.31 89 LYS A N 1
ATOM 722 C CA . LYS A 1 89 ? -10.032 -2.766 -3.548 1.00 90.31 89 LYS A CA 1
ATOM 723 C C . LYS A 1 89 ? -10.296 -3.863 -2.537 1.00 90.31 89 LYS A C 1
ATOM 725 O O . LYS A 1 89 ? -11.088 -3.682 -1.619 1.00 90.31 89 LYS A O 1
ATOM 730 N N . ARG A 1 90 ? -9.661 -5.023 -2.706 1.00 89.94 90 ARG A N 1
ATOM 731 C CA . ARG A 1 90 ? -9.785 -6.141 -1.757 1.00 89.94 90 ARG A CA 1
ATOM 732 C C . ARG A 1 90 ? -8.888 -5.988 -0.526 1.00 89.94 90 ARG A C 1
ATOM 734 O O . ARG A 1 90 ? -8.935 -6.851 0.342 1.00 89.94 90 ARG A O 1
ATOM 741 N N . ASN A 1 91 ? -8.052 -4.951 -0.464 1.00 90.31 91 ASN A N 1
ATOM 742 C CA . ASN A 1 91 ? -7.047 -4.719 0.575 1.00 90.31 91 ASN A CA 1
ATOM 743 C C . ASN A 1 91 ? -6.130 -5.933 0.808 1.00 90.31 91 ASN A C 1
ATOM 745 O O . ASN A 1 91 ? -5.675 -6.183 1.920 1.00 90.31 91 ASN A O 1
ATOM 749 N N . THR A 1 92 ? -5.880 -6.702 -0.254 1.00 92.75 92 THR A N 1
ATOM 750 C CA . THR A 1 92 ? -5.052 -7.923 -0.243 1.00 92.75 92 THR A CA 1
ATOM 751 C C . THR A 1 92 ? -3.656 -7.668 -0.790 1.00 92.75 92 THR A C 1
ATOM 753 O O . THR A 1 92 ? -2.715 -8.374 -0.425 1.00 92.75 92 THR A O 1
ATOM 756 N N . LEU A 1 93 ? -3.519 -6.653 -1.641 1.00 95.12 93 LEU A N 1
ATOM 757 C CA . LEU A 1 93 ? -2.272 -6.238 -2.259 1.00 95.12 93 LEU A CA 1
ATOM 758 C C . LEU A 1 93 ? -2.022 -4.766 -1.978 1.00 95.12 93 LEU A C 1
ATOM 760 O O . LEU A 1 93 ? -2.958 -3.967 -1.962 1.00 95.12 93 LEU A O 1
ATOM 764 N N . ILE A 1 94 ? -0.753 -4.424 -1.790 1.00 95.62 94 ILE A N 1
ATOM 765 C CA . ILE A 1 94 ? -0.290 -3.045 -1.668 1.00 95.62 94 ILE A CA 1
ATOM 766 C C . ILE A 1 94 ? 0.828 -2.829 -2.680 1.00 95.62 94 ILE A C 1
ATOM 768 O O . ILE A 1 94 ? 1.784 -3.603 -2.714 1.00 95.62 94 ILE A O 1
ATOM 772 N N . LEU A 1 95 ? 0.697 -1.783 -3.491 1.00 94.69 95 LEU A N 1
ATOM 773 C CA . LEU A 1 95 ? 1.714 -1.317 -4.423 1.00 94.69 95 LEU A CA 1
ATOM 774 C C . LEU A 1 95 ? 2.314 -0.023 -3.875 1.00 94.69 95 LEU A C 1
ATOM 776 O O . LEU A 1 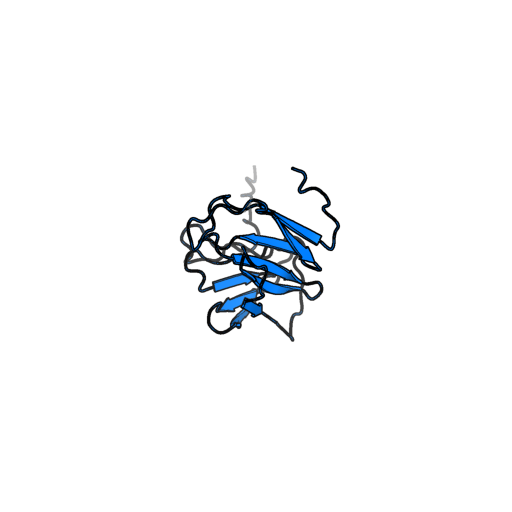95 ? 1.598 0.932 -3.581 1.00 94.69 95 LEU A O 1
ATOM 780 N N . SER A 1 96 ? 3.631 0.007 -3.731 1.00 93.75 96 SER A N 1
ATOM 781 C CA . SER A 1 96 ? 4.369 1.220 -3.390 1.00 93.75 96 SER A CA 1
ATOM 782 C C . SER A 1 96 ? 5.784 1.101 -3.916 1.00 93.75 96 SER A C 1
ATOM 784 O O . SER A 1 96 ? 6.389 0.046 -3.809 1.00 93.75 96 SER A O 1
ATOM 786 N N . ASN A 1 97 ? 6.332 2.177 -4.464 1.00 91.06 97 ASN A N 1
ATOM 787 C CA . ASN A 1 97 ? 7.721 2.265 -4.911 1.00 91.06 97 ASN A CA 1
ATOM 788 C C . ASN A 1 97 ? 8.109 1.178 -5.938 1.00 91.06 97 ASN A C 1
ATOM 790 O O . ASN A 1 97 ? 9.234 0.683 -5.921 1.00 91.06 97 ASN A O 1
ATOM 794 N N . GLY A 1 98 ? 7.172 0.773 -6.805 1.00 90.00 98 GLY A N 1
ATOM 795 C CA . GLY A 1 98 ? 7.373 -0.336 -7.743 1.00 90.00 98 GLY A CA 1
ATOM 796 C C . GLY A 1 98 ? 7.455 -1.705 -7.055 1.00 90.00 98 GLY A C 1
ATOM 797 O O . GLY A 1 98 ? 7.886 -2.678 -7.659 1.00 90.00 98 GLY A O 1
ATOM 798 N N . GLU A 1 99 ? 7.061 -1.808 -5.790 1.00 93.56 99 GLU A N 1
ATOM 799 C CA . GLU A 1 99 ? 7.094 -3.027 -4.991 1.00 93.56 99 GLU A CA 1
ATOM 800 C C . GLU A 1 99 ? 5.661 -3.465 -4.692 1.00 93.56 99 GLU A C 1
ATOM 802 O O . GLU A 1 99 ? 4.839 -2.691 -4.195 1.00 93.56 99 GLU A O 1
ATOM 807 N N . LEU A 1 100 ? 5.361 -4.723 -5.007 1.00 95.31 100 LEU A N 1
ATOM 808 C CA . LEU A 1 100 ? 4.066 -5.340 -4.766 1.00 95.31 100 LEU A CA 1
ATOM 809 C C . LEU A 1 100 ? 4.148 -6.238 -3.536 1.00 95.31 100 LEU A C 1
ATOM 811 O O . LEU A 1 100 ? 4.938 -7.183 -3.496 1.00 95.31 100 LEU A O 1
ATOM 815 N N . TYR A 1 101 ? 3.290 -5.985 -2.558 1.00 96.94 101 TYR A N 1
ATOM 816 C CA . TYR A 1 101 ? 3.239 -6.700 -1.290 1.00 96.94 101 TYR A CA 1
ATOM 817 C C . TYR A 1 101 ? 1.908 -7.420 -1.098 1.00 96.94 101 TYR A C 1
ATOM 819 O O . TYR A 1 101 ? 0.857 -6.925 -1.498 1.00 96.94 101 TYR A O 1
ATOM 827 N N . CYS A 1 102 ? 1.946 -8.553 -0.399 1.00 95.25 102 CYS A N 1
ATOM 828 C CA . CYS A 1 102 ? 0.768 -9.185 0.186 1.00 95.25 102 CYS A CA 1
ATOM 829 C C . CYS A 1 102 ? 0.422 -8.468 1.494 1.00 95.25 102 CYS A C 1
ATOM 831 O O . CYS A 1 102 ? 1.191 -8.539 2.454 1.00 95.25 102 CYS A O 1
ATOM 833 N N . ALA A 1 103 ? -0.739 -7.820 1.557 1.00 92.88 103 ALA A N 1
ATOM 834 C CA . ALA A 1 103 ? -1.179 -7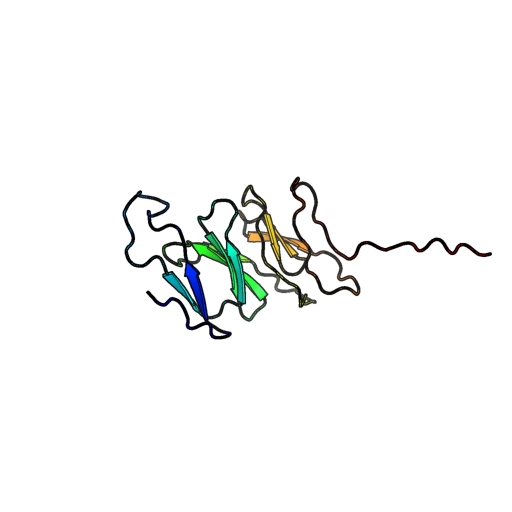.085 2.742 1.00 92.88 103 ALA A CA 1
ATOM 835 C C . ALA A 1 103 ? -1.464 -8.009 3.940 1.00 92.88 103 ALA A C 1
ATOM 837 O O . ALA A 1 103 ? -1.249 -7.619 5.080 1.00 92.88 103 ALA A O 1
ATOM 838 N N . ASN A 1 104 ? -1.891 -9.252 3.699 1.00 91.31 104 ASN A N 1
ATOM 839 C CA . ASN A 1 104 ? -2.221 -10.188 4.780 1.00 91.31 104 ASN A CA 1
ATOM 840 C C . ASN A 1 104 ? -0.979 -10.778 5.454 1.00 91.31 104 ASN A C 1
ATOM 842 O O . ASN A 1 104 ? -0.966 -10.981 6.663 1.00 91.31 104 ASN A O 1
ATOM 846 N N . SER A 1 105 ? 0.056 -11.094 4.673 1.00 92.56 105 SER A N 1
ATOM 847 C CA . SER A 1 105 ? 1.260 -11.758 5.187 1.00 92.56 105 SER A CA 1
ATOM 848 C C . SER A 1 105 ? 2.452 -10.816 5.352 1.00 92.56 105 SER A C 1
ATOM 850 O O . SER A 1 105 ? 3.510 -11.250 5.793 1.00 92.56 105 SER A O 1
ATOM 852 N N . GLY A 1 106 ? 2.334 -9.567 4.899 1.00 93.56 106 GLY A N 1
ATOM 853 C CA . GLY A 1 106 ? 3.424 -8.594 4.861 1.00 93.56 106 GLY A CA 1
ATOM 854 C C . GLY A 1 106 ? 4.551 -8.919 3.872 1.00 93.56 106 GLY A C 1
ATOM 855 O O . GLY A 1 106 ? 5.602 -8.282 3.888 1.00 93.56 106 GLY A O 1
ATOM 856 N N . LYS A 1 107 ? 4.370 -9.938 3.024 1.00 95.31 107 LYS A N 1
ATOM 857 C CA . LYS A 1 107 ? 5.437 -10.476 2.172 1.00 95.31 107 LYS A CA 1
ATOM 858 C C . LYS A 1 107 ? 5.575 -9.649 0.897 1.00 95.31 107 LYS A C 1
ATOM 860 O O . LYS A 1 107 ? 4.580 -9.404 0.220 1.00 95.31 107 LYS A O 1
ATOM 865 N N . LEU A 1 108 ? 6.809 -9.308 0.528 1.00 96.69 108 LEU A N 1
ATOM 866 C CA . LEU A 1 108 ? 7.134 -8.795 -0.802 1.00 96.69 108 LEU A CA 1
ATOM 867 C C . LEU A 1 108 ? 6.899 -9.894 -1.851 1.00 96.69 108 LEU A C 1
ATOM 869 O O . LEU A 1 108 ? 7.497 -10.969 -1.779 1.00 96.69 108 LEU A O 1
ATOM 873 N N . ILE A 1 109 ? 6.003 -9.632 -2.797 1.00 96.19 109 ILE A N 1
ATOM 874 C CA . ILE A 1 109 ? 5.626 -10.550 -3.876 1.00 96.19 109 ILE A CA 1
ATOM 875 C C . ILE A 1 109 ? 6.519 -10.315 -5.091 1.00 96.19 109 ILE A C 1
ATOM 877 O O . ILE A 1 109 ? 7.057 -11.268 -5.651 1.00 96.19 109 ILE A O 1
ATOM 881 N N . HIS A 1 110 ? 6.658 -9.056 -5.504 1.00 93.31 110 HIS A N 1
ATOM 882 C CA . HIS A 1 110 ? 7.353 -8.692 -6.732 1.00 93.31 110 HIS A CA 1
ATOM 883 C C . HIS A 1 110 ? 7.939 -7.281 -6.644 1.00 93.31 110 HIS A C 1
ATOM 885 O O . HIS A 1 110 ? 7.425 -6.437 -5.911 1.00 93.31 110 HIS A O 1
ATOM 891 N N . VAL A 1 111 ? 9.002 -7.034 -7.406 1.00 92.25 111 VAL A N 1
ATOM 892 C CA . VAL A 1 111 ? 9.588 -5.706 -7.609 1.00 92.25 111 VAL A CA 1
ATOM 893 C C . VAL A 1 111 ? 9.605 -5.466 -9.110 1.00 92.25 111 VAL A C 1
ATOM 895 O O . VAL A 1 111 ? 10.258 -6.215 -9.832 1.00 92.25 111 VAL A O 1
ATOM 898 N N . PHE A 1 112 ? 8.867 -4.458 -9.560 1.00 87.94 112 PHE A N 1
ATOM 899 C CA . PHE A 1 112 ? 8.832 -4.046 -10.954 1.00 87.94 112 PHE A CA 1
ATOM 900 C C . PHE A 1 112 ? 10.162 -3.394 -11.335 1.00 87.94 112 PHE A C 1
ATOM 902 O O . PHE A 1 112 ? 10.717 -2.586 -10.583 1.00 87.94 112 PHE A O 1
ATOM 909 N N . ASP A 1 113 ? 10.670 -3.741 -12.516 1.00 84.19 113 ASP A N 1
ATOM 910 C CA . ASP A 1 113 ? 11.903 -3.158 -13.032 1.00 84.19 113 ASP A CA 1
ATOM 911 C C . ASP A 1 113 ? 11.760 -1.646 -13.189 1.00 84.19 113 ASP A C 1
ATOM 913 O O . ASP A 1 113 ? 10.744 -1.132 -13.665 1.00 84.19 113 ASP A O 1
ATOM 917 N N . ARG A 1 114 ? 12.802 -0.910 -12.806 1.00 78.00 114 ARG A N 1
ATOM 918 C CA . ARG A 1 114 ? 12.829 0.538 -12.989 1.00 78.00 114 ARG A CA 1
ATOM 919 C C . ARG A 1 114 ? 12.971 0.859 -14.474 1.00 78.00 114 ARG A C 1
ATOM 921 O O . ARG A 1 114 ? 13.979 0.521 -15.087 1.00 78.00 114 ARG A O 1
ATOM 928 N N . LEU A 1 115 ? 11.978 1.548 -15.020 1.00 73.94 115 LEU A N 1
ATOM 929 C CA . LEU A 1 115 ? 12.070 2.175 -16.337 1.00 73.94 115 LEU A CA 1
ATOM 930 C C . LEU A 1 115 ? 12.652 3.591 -16.170 1.00 73.94 115 LEU A C 1
ATOM 932 O O . LEU A 1 115 ? 12.659 4.120 -15.060 1.00 73.94 115 LEU A O 1
ATOM 936 N N . ASP A 1 116 ? 13.124 4.227 -17.248 1.00 66.06 116 ASP A N 1
ATOM 937 C CA . ASP A 1 116 ? 13.697 5.593 -17.204 1.00 66.06 116 ASP A CA 1
ATOM 938 C C . ASP A 1 116 ? 12.737 6.644 -16.600 1.00 66.06 116 ASP A C 1
ATOM 940 O O . ASP A 1 116 ? 13.146 7.734 -16.202 1.00 66.06 116 ASP A O 1
ATOM 944 N N . TYR A 1 117 ? 11.452 6.301 -16.496 1.00 63.53 117 TYR A N 1
ATOM 945 C CA . TYR A 1 117 ? 10.393 7.109 -15.912 1.00 63.53 117 TYR A CA 1
ATOM 946 C C . TYR A 1 117 ? 10.186 6.857 -14.404 1.00 63.53 117 TYR A C 1
ATOM 948 O O . TYR A 1 117 ? 10.337 5.745 -13.906 1.00 63.53 117 TYR A O 1
ATOM 956 N N . MET A 1 118 ? 9.802 7.906 -13.668 1.00 67.69 118 MET A N 1
ATOM 957 C CA . MET A 1 118 ? 9.867 7.970 -12.197 1.00 67.69 118 MET A CA 1
ATOM 958 C C . MET A 1 118 ? 8.527 7.781 -11.455 1.00 67.69 118 MET A C 1
ATOM 960 O O . MET A 1 118 ? 8.441 8.133 -10.279 1.00 67.69 118 MET A O 1
ATOM 964 N N . GLN A 1 119 ? 7.489 7.228 -12.091 1.00 79.12 119 GLN A N 1
ATOM 965 C CA . GLN A 1 119 ? 6.229 6.878 -11.406 1.00 79.12 119 GLN A CA 1
ATOM 966 C C . GLN A 1 119 ? 6.234 5.413 -10.962 1.00 79.12 119 GLN A C 1
ATOM 968 O O . GLN A 1 119 ? 6.634 4.536 -11.726 1.00 79.12 119 GLN A O 1
ATOM 973 N N . SER A 1 120 ? 5.758 5.144 -9.746 1.00 80.50 120 SER A N 1
ATOM 974 C CA . SER A 1 120 ? 5.787 3.802 -9.140 1.00 80.50 120 SER A CA 1
ATOM 975 C C . SER A 1 120 ? 4.685 2.847 -9.621 1.00 80.50 120 SER A C 1
ATOM 977 O O . SER A 1 120 ? 4.723 1.661 -9.285 1.00 80.50 120 SER A O 1
ATOM 979 N N . GLY A 1 121 ? 3.739 3.344 -10.424 1.00 85.62 121 GLY A N 1
ATOM 980 C CA . GLY A 1 121 ? 2.611 2.594 -10.982 1.00 85.62 121 GLY A CA 1
ATOM 981 C C . GLY A 1 121 ? 1.319 2.724 -10.175 1.00 85.62 121 GLY A C 1
ATOM 982 O O . GLY A 1 121 ? 1.314 3.222 -9.051 1.00 85.62 121 GLY A O 1
ATOM 983 N N . ILE A 1 122 ? 0.210 2.280 -10.769 1.00 89.56 122 ILE A N 1
ATOM 984 C CA . ILE A 1 122 ? -1.114 2.223 -10.136 1.00 89.56 122 ILE A CA 1
ATOM 985 C C . ILE A 1 122 ? -1.816 0.896 -10.403 1.00 89.56 122 ILE A C 1
ATOM 987 O O . ILE A 1 122 ? -1.555 0.247 -11.416 1.00 89.56 122 ILE A O 1
ATOM 991 N N . PHE A 1 123 ? -2.739 0.494 -9.531 1.00 90.56 123 PHE A N 1
ATOM 992 C CA . PHE A 1 123 ? -3.693 -0.551 -9.896 1.00 90.56 123 PHE A CA 1
ATOM 993 C C . PHE A 1 123 ? -4.636 -0.025 -10.986 1.00 90.56 123 PHE A C 1
ATOM 995 O O . PHE A 1 123 ? -5.114 1.108 -10.925 1.00 90.56 123 PHE A O 1
ATOM 1002 N N . SER A 1 124 ? -4.901 -0.846 -12.004 1.00 89.00 124 SER A N 1
ATOM 1003 C CA . SER A 1 124 ? -5.957 -0.547 -12.975 1.00 89.00 124 SER A CA 1
ATOM 1004 C C . SER A 1 124 ? -7.325 -0.547 -12.291 1.00 89.00 124 SER A C 1
ATOM 1006 O O . SER A 1 124 ? -7.5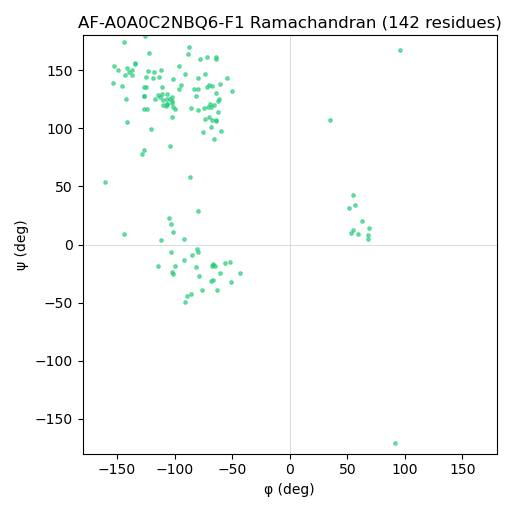12 -1.178 -11.256 1.00 89.00 124 SER A O 1
ATOM 1008 N N . VAL A 1 125 ? -8.329 0.066 -12.920 1.00 82.69 125 VAL A N 1
ATOM 1009 C CA . VAL A 1 125 ? -9.716 0.044 -12.415 1.00 82.69 125 VAL A CA 1
ATOM 1010 C C . VAL A 1 125 ? -10.311 -1.367 -12.311 1.00 82.69 125 VAL A C 1
ATOM 1012 O O . VAL A 1 125 ? -11.235 -1.590 -11.532 1.00 82.69 125 VAL A O 1
ATOM 1015 N N . SER A 1 126 ? -9.796 -2.320 -13.100 1.00 83.50 126 SER A N 1
ATOM 1016 C CA . SER A 1 126 ? -10.187 -3.734 -13.027 1.00 83.50 126 SER A CA 1
ATOM 1017 C C . SER A 1 126 ? -9.472 -4.490 -11.903 1.00 83.50 126 SER A C 1
ATOM 1019 O O . SER A 1 126 ? -9.923 -5.557 -11.496 1.00 83.50 126 SER A O 1
ATOM 1021 N N . GLU A 1 127 ? -8.354 -3.934 -11.429 1.00 79.12 127 GLU A N 1
ATOM 1022 C CA . GLU A 1 127 ? -7.442 -4.457 -10.410 1.00 79.12 127 GLU A CA 1
ATOM 1023 C C . GLU A 1 127 ? -6.782 -5.804 -10.694 1.00 79.12 127 GLU A C 1
ATOM 1025 O O . GLU A 1 127 ? -6.092 -6.359 -9.839 1.00 79.12 127 GLU A O 1
ATOM 1030 N N . ASN A 1 128 ? -6.936 -6.313 -11.912 1.00 82.31 128 ASN A N 1
ATOM 1031 C CA . ASN A 1 128 ? -6.203 -7.491 -12.370 1.00 82.31 128 ASN A CA 1
ATOM 1032 C C . ASN A 1 1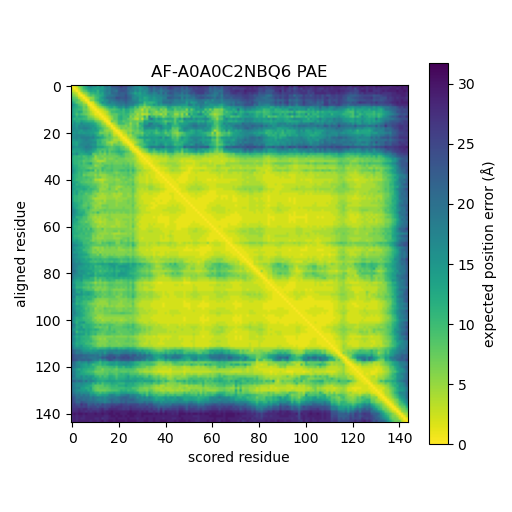28 ? -4.813 -7.132 -12.909 1.00 82.31 128 ASN A C 1
ATOM 1034 O O . ASN A 1 128 ? -4.002 -8.011 -13.189 1.00 82.31 128 ASN A O 1
ATOM 1038 N N . GLU A 1 129 ? -4.545 -5.838 -13.063 1.00 87.31 129 GLU A N 1
ATOM 1039 C CA . GLU A 1 129 ? -3.374 -5.309 -13.750 1.00 87.31 129 GLU A CA 1
ATOM 1040 C C . GLU A 1 129 ? -2.789 -4.145 -12.958 1.00 87.31 129 GLU A C 1
ATOM 1042 O O . GLU A 1 129 ? -3.527 -3.352 -12.362 1.00 87.31 129 GLU A O 1
ATOM 1047 N N . VAL A 1 130 ? -1.466 -4.024 -13.006 1.00 86.25 130 VAL A N 1
ATOM 1048 C CA . VAL A 1 130 ? -0.735 -2.838 -12.562 1.00 86.25 130 VAL A CA 1
ATOM 1049 C C . VAL A 1 130 ? -0.336 -2.056 -13.808 1.00 86.25 130 VAL A C 1
ATOM 1051 O O . VAL A 1 130 ? 0.351 -2.584 -14.681 1.00 86.25 130 VAL A O 1
ATOM 1054 N N . ILE A 1 131 ? -0.776 -0.803 -13.892 1.00 84.31 131 ILE A N 1
ATOM 1055 C CA . ILE A 1 131 ? -0.378 0.135 -14.941 1.00 84.31 131 ILE A CA 1
ATOM 1056 C C . ILE A 1 131 ? 0.916 0.796 -14.480 1.00 84.31 131 ILE A C 1
ATOM 1058 O O . ILE A 1 131 ? 0.949 1.467 -13.447 1.00 84.31 131 ILE A O 1
ATOM 1062 N N . TYR A 1 132 ? 1.991 0.590 -15.234 1.00 80.75 132 TYR A N 1
ATOM 1063 C CA . TYR A 1 132 ? 3.328 1.030 -14.859 1.00 80.75 132 TYR A CA 1
ATOM 1064 C C . TYR A 1 132 ? 4.135 1.456 -16.093 1.00 80.75 132 TYR A C 1
ATOM 1066 O O . TYR A 1 132 ? 4.115 0.779 -17.121 1.00 80.75 132 TYR A O 1
ATOM 1074 N N . GLY A 1 133 ? 4.855 2.577 -15.983 1.00 72.75 133 GLY A N 1
ATOM 1075 C CA . GLY A 1 133 ? 5.590 3.198 -17.091 1.00 72.75 133 GLY A CA 1
ATOM 1076 C C . GLY A 1 133 ? 4.785 4.254 -17.864 1.00 72.75 133 GLY A C 1
ATOM 1077 O O . GLY A 1 133 ? 3.719 4.684 -17.432 1.00 72.75 133 GLY A O 1
ATOM 1078 N N . GLN A 1 134 ? 5.330 4.708 -18.997 1.00 68.12 134 GLN A N 1
ATOM 1079 C CA . GLN A 1 134 ? 4.700 5.696 -19.881 1.00 68.12 134 GLN A CA 1
ATOM 1080 C C . GLN A 1 134 ? 4.075 5.007 -21.099 1.00 68.12 134 GLN A C 1
ATOM 1082 O O . GLN A 1 134 ? 4.673 4.096 -21.678 1.00 68.12 134 GLN A O 1
ATOM 1087 N N . GLU A 1 135 ? 2.917 5.495 -21.544 1.00 66.06 135 GLU A N 1
ATOM 1088 C CA . GLU A 1 135 ? 2.402 5.171 -22.872 1.00 66.06 135 GLU A CA 1
ATOM 1089 C C . GLU A 1 135 ? 3.380 5.694 -23.938 1.00 66.06 135 GLU A C 1
ATOM 1091 O O . GLU A 1 135 ? 3.610 6.899 -24.072 1.00 66.06 135 GLU A O 1
ATOM 1096 N N . LYS A 1 136 ? 4.006 4.785 -24.692 1.00 63.88 136 LYS A N 1
ATOM 1097 C CA . LYS A 1 136 ? 4.856 5.176 -25.818 1.00 63.88 136 LYS A CA 1
ATOM 1098 C C . LYS A 1 136 ? 3.967 5.645 -26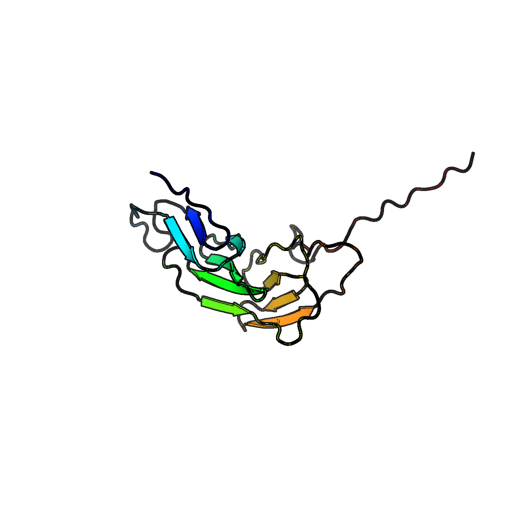.963 1.00 63.88 136 LYS A C 1
ATOM 1100 O O . LYS A 1 136 ? 3.360 4.826 -27.648 1.00 63.88 136 LYS A O 1
ATOM 1105 N N . ILE A 1 137 ? 3.956 6.950 -27.223 1.00 64.12 137 ILE A N 1
ATOM 1106 C CA . ILE A 1 137 ? 3.426 7.483 -28.479 1.00 64.12 137 ILE A CA 1
ATOM 1107 C C . ILE A 1 137 ? 4.383 7.040 -29.588 1.00 64.12 137 ILE A C 1
ATOM 1109 O O . ILE A 1 137 ? 5.465 7.602 -29.758 1.00 64.12 137 ILE A O 1
ATOM 1113 N N . VAL A 1 138 ? 4.004 6.006 -30.334 1.00 62.44 138 VAL A N 1
ATOM 1114 C CA . VAL A 1 138 ? 4.697 5.650 -31.573 1.00 62.44 138 VAL A CA 1
ATOM 1115 C C . VAL A 1 138 ? 4.272 6.674 -32.619 1.00 62.44 138 VAL A C 1
ATOM 1117 O O . VAL A 1 138 ? 3.199 6.568 -33.209 1.00 62.44 138 VAL A O 1
ATOM 1120 N N . SER A 1 139 ? 5.088 7.706 -32.831 1.00 59.16 139 SER A N 1
ATOM 1121 C CA . SER A 1 139 ? 4.898 8.603 -33.964 1.00 59.16 139 SER A CA 1
ATOM 1122 C C . SER A 1 139 ? 5.175 7.823 -35.249 1.00 59.16 139 SER A C 1
ATOM 1124 O O . SER A 1 139 ? 6.315 7.491 -35.576 1.00 59.16 139 SER A O 1
ATOM 1126 N N . PHE A 1 140 ? 4.119 7.507 -35.998 1.00 55.94 140 PHE A N 1
ATOM 1127 C CA . PHE A 1 140 ? 4.279 7.117 -37.391 1.00 55.94 140 PHE A CA 1
ATOM 1128 C C . PHE A 1 140 ? 4.839 8.331 -38.133 1.00 55.94 140 PHE A C 1
ATOM 1130 O O . PHE A 1 140 ? 4.144 9.322 -38.343 1.00 55.94 140 PHE A O 1
ATOM 1137 N N . LEU A 1 141 ? 6.120 8.268 -38.490 1.00 51.78 141 LEU A N 1
ATOM 1138 C CA . LEU A 1 141 ? 6.722 9.177 -39.453 1.00 51.78 141 LEU A CA 1
ATOM 1139 C C . LEU A 1 141 ? 5.970 9.019 -40.779 1.00 51.78 141 LEU A C 1
ATOM 1141 O O . LEU A 1 141 ? 6.268 8.117 -41.563 1.00 51.78 141 LEU A O 1
ATOM 1145 N N . THR A 1 142 ? 5.014 9.901 -41.057 1.00 50.00 142 THR A N 1
ATOM 1146 C CA . THR A 1 142 ? 4.615 10.198 -42.430 1.00 50.00 142 THR A CA 1
ATOM 1147 C C . THR A 1 142 ? 5.818 10.858 -43.096 1.00 50.00 142 THR A C 1
ATOM 1149 O O . THR A 1 142 ? 6.018 12.067 -43.013 1.00 50.00 142 THR A O 1
ATOM 1152 N N . LYS A 1 143 ? 6.675 10.040 -43.714 1.00 46.75 143 LYS A N 1
ATOM 1153 C CA . LYS A 1 143 ? 7.575 10.522 -44.761 1.00 46.75 143 LYS A CA 1
ATOM 1154 C C . LYS A 1 143 ? 6.687 10.982 -45.918 1.0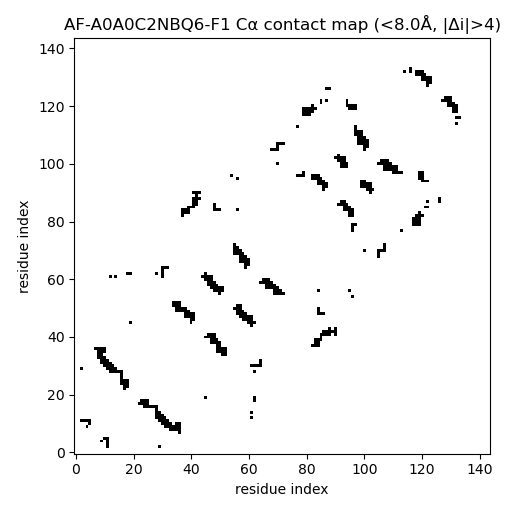0 46.75 143 LYS A C 1
ATOM 1156 O O . LYS A 1 143 ? 6.065 10.141 -46.564 1.00 46.75 143 LYS A O 1
ATOM 1161 N N . VAL A 1 144 ? 6.594 12.297 -46.103 1.00 53.41 144 VAL A N 1
ATOM 1162 C CA . VAL A 1 144 ? 6.176 12.927 -47.363 1.00 53.41 144 VAL A CA 1
ATOM 1163 C C . VAL A 1 144 ? 7.424 13.119 -48.210 1.00 53.41 144 VAL A C 1
ATOM 1165 O O . VAL A 1 144 ? 8.445 13.551 -47.626 1.00 53.41 144 VAL A O 1
#

Organism: Thelohanellus kitauei (NCBI:txid669202)